Protein AF-A0A9W8YKH7-F1 (afdb_monomer)

Foldseek 3Di:
DDDDDDDDDDDDDDDDPDDDPPDFDVLQKAFPDKDKDWPQAPPPQWDWDADPSRPDIDIDGNRNAADDDPPDDPVRHDIDMDMDTDIGHDPPDDDDDQKDKDKDKAAAAAPDKDKDKDKDDDPVCNVPIDIDIDIDGHDDPRNVMDMDMDMDRDD

Secondary structure (DSSP, 8-state):
---------------PPPP--PPPPGGG-EEEEEEEESTTS-TTSEEEEE-TTSS-EEEEESS-----STT--GGGS----EEEEEEE--TT-------EEEEEEE---TT-EEEEEEEEEETTEEEEEEEEEEEEESSGGGTS-EEEEEEE---

pLDDT: mean 86.53, std 14.33, range [39.72, 98.12]

Sequence (155 aa):
MRFNAALLLPLAATATPLARSTGPDPSQITISQTSFSGNGCPQGTVSTSYSADKTLVTFGFDSF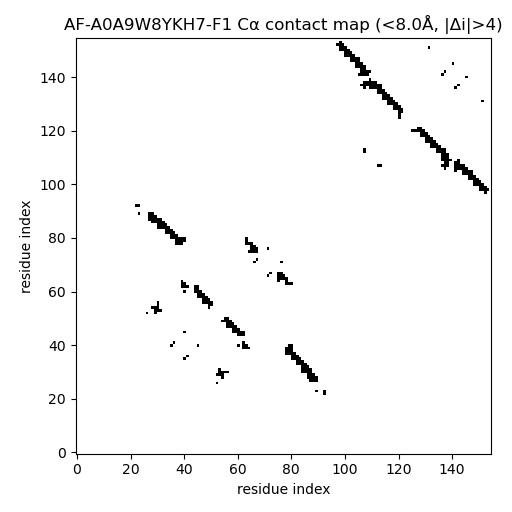QTYIGPGTTVADRSKNCQLHLTLNYPGGFQYSLVDSTYHGYAQMDTGVTGTFYSTYYFSQDAAATTTTKAVLTGGGLWAAGQVYTKQVCDY

Solvent-accessible surface area (backbone atoms only — not comparable to full-atom values): 10142 Å² total; per-residue (Å²): 137,86,86,84,84,82,84,81,78,82,82,81,77,81,80,74,79,75,78,79,76,74,73,78,64,67,91,54,40,28,60,75,47,75,52,70,44,49,83,13,39,47,90,93,31,59,49,80,49,65,46,97,75,25,75,46,76,49,76,47,69,78,52,62,67,65,44,81,61,91,96,55,55,81,74,31,62,57,61,47,64,47,78,46,76,42,71,44,62,69,87,95,67,88,85,75,87,67,71,48,78,44,77,51,74,46,65,30,54,69,86,41,74,51,75,48,77,51,76,48,61,43,93,94,42,61,84,64,58,50,75,49,78,49,79,47,69,24,20,78,75,22,51,82,42,41,77,48,75,47,75,46,66,86,127

Radius of gyration: 25.69 Å; Cα contacts (8 Å, |Δi|>4): 212; chains: 1; bounding box: 39×47×99 Å

InterPro domains:
  IPR025649 Protein of unknown function DUF4360 [PF14273] (28-139)
  IPR025649 Protein of unknown function DUF4360 [PTHR38847] (6-149)

Mean predicted aligned error: 9.4 Å

Structure (mmCIF, N/CA/C/O backbone):
data_AF-A0A9W8YKH7-F1
#
_entry.id   AF-A0A9W8YKH7-F1
#
loop_
_atom_site.group_PDB
_atom_site.id
_atom_site.type_symbol
_atom_site.label_atom_id
_atom_site.label_alt_id
_atom_site.label_comp_id
_atom_site.label_asym_id
_atom_site.label_entity_id
_atom_site.label_seq_id
_atom_site.pdbx_PDB_ins_code
_atom_site.Cartn_x
_atom_site.Cartn_y
_atom_site.Cartn_z
_atom_site.occupancy
_atom_site.B_iso_or_equiv
_atom_site.auth_seq_id
_atom_site.auth_comp_id
_atom_site.auth_asym_id
_atom_site.auth_atom_id
_atom_site.pdbx_PDB_model_num
ATOM 1 N N . MET A 1 1 ? -5.806 33.188 -76.746 1.00 39.72 1 MET A N 1
ATOM 2 C CA . MET A 1 1 ? -4.561 32.913 -75.990 1.00 39.72 1 MET A CA 1
ATOM 3 C C . MET A 1 1 ? -4.787 31.677 -75.131 1.00 39.72 1 MET A C 1
ATOM 5 O O . MET A 1 1 ? -5.895 31.486 -74.654 1.00 39.72 1 MET A O 1
ATOM 9 N N . ARG A 1 2 ? -3.796 30.784 -75.090 1.00 41.72 2 ARG A N 1
ATOM 10 C CA . ARG A 1 2 ? -3.914 29.362 -74.728 1.00 41.72 2 ARG A CA 1
ATOM 11 C C . ARG A 1 2 ? -3.941 29.161 -73.203 1.00 41.72 2 ARG A C 1
ATOM 13 O O . ARG A 1 2 ? -3.093 29.717 -72.516 1.00 41.72 2 ARG A O 1
ATOM 20 N N . PHE A 1 3 ? -4.889 28.367 -72.705 1.00 50.41 3 PHE A N 1
ATOM 21 C CA . PHE A 1 3 ? -4.952 27.899 -71.314 1.00 50.41 3 PHE A CA 1
ATOM 22 C C . PHE A 1 3 ? -3.997 26.708 -71.130 1.00 50.41 3 PHE A C 1
ATOM 24 O O . PHE A 1 3 ? -4.190 25.676 -71.769 1.00 50.41 3 PHE A O 1
ATOM 31 N N . ASN A 1 4 ? -2.990 26.834 -70.261 1.00 44.00 4 ASN A N 1
ATOM 32 C CA . ASN A 1 4 ? -2.141 25.712 -69.850 1.00 44.00 4 ASN A CA 1
ATOM 33 C C . ASN A 1 4 ? -2.692 25.106 -68.552 1.00 44.00 4 ASN A C 1
ATOM 35 O O . ASN A 1 4 ? -2.545 25.691 -67.481 1.00 44.00 4 ASN A O 1
ATOM 39 N N . ALA A 1 5 ? -3.306 23.927 -68.648 1.00 54.84 5 ALA A N 1
ATOM 40 C CA . ALA A 1 5 ? -3.621 23.094 -67.494 1.00 54.84 5 ALA A CA 1
ATOM 41 C C . ALA A 1 5 ? -2.377 22.273 -67.118 1.00 54.84 5 ALA A C 1
ATOM 43 O O . ALA A 1 5 ? -1.958 21.396 -67.873 1.00 54.84 5 ALA A O 1
ATOM 44 N N . ALA A 1 6 ? -1.766 22.573 -65.972 1.00 61.66 6 ALA A N 1
ATOM 45 C CA . ALA A 1 6 ? -0.708 21.750 -65.396 1.00 61.66 6 ALA A CA 1
ATOM 46 C C . ALA A 1 6 ? -1.349 20.617 -64.579 1.00 61.66 6 ALA A C 1
ATOM 48 O O . ALA A 1 6 ? -2.005 20.863 -63.568 1.00 61.66 6 ALA A O 1
ATOM 49 N N . LEU A 1 7 ? -1.184 19.379 -65.044 1.00 58.38 7 LEU A N 1
ATOM 50 C CA . LEU A 1 7 ? -1.645 18.173 -64.361 1.00 58.38 7 LEU A CA 1
ATOM 51 C C . LEU A 1 7 ? -0.615 17.795 -63.279 1.00 58.38 7 LEU A C 1
ATOM 53 O O . LEU A 1 7 ? 0.499 17.386 -63.598 1.00 58.38 7 LEU A O 1
ATOM 57 N N . LEU A 1 8 ? -0.968 17.956 -62.003 1.00 59.22 8 LEU A N 1
ATOM 58 C CA . LEU A 1 8 ? -0.154 17.515 -60.866 1.00 59.22 8 LEU A CA 1
ATOM 59 C C . LEU A 1 8 ? -0.475 16.043 -60.566 1.00 59.22 8 LEU A C 1
ATOM 61 O O . LEU A 1 8 ? -1.597 15.727 -60.172 1.00 59.22 8 LEU A O 1
ATOM 65 N N . LEU A 1 9 ? 0.490 15.138 -60.765 1.00 58.50 9 LEU A N 1
ATOM 66 C CA . LEU A 1 9 ? 0.357 13.736 -60.357 1.00 58.50 9 LEU A CA 1
ATOM 67 C C . LEU A 1 9 ? 0.533 13.601 -58.831 1.0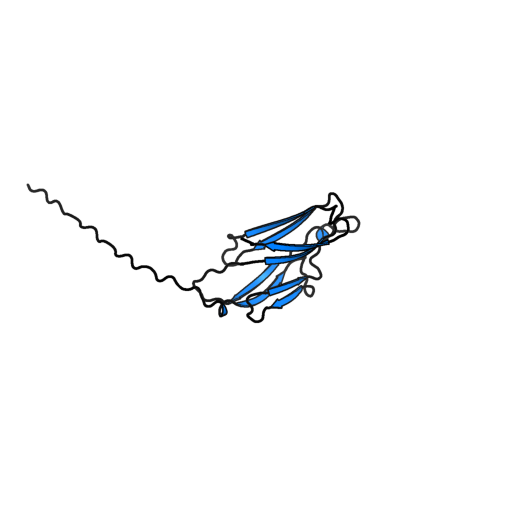0 58.50 9 LEU A C 1
ATOM 69 O O . LEU A 1 9 ? 1.500 14.145 -58.291 1.00 58.50 9 LEU A O 1
ATOM 73 N N . PRO A 1 10 ? -0.327 12.842 -58.129 1.00 57.78 10 PRO A N 1
ATOM 74 C CA . PRO A 1 10 ? -0.125 12.539 -56.719 1.00 57.78 10 PRO A CA 1
ATOM 75 C C . PRO A 1 10 ? 1.027 11.536 -56.562 1.00 57.78 10 PRO A C 1
ATOM 77 O O . PRO A 1 10 ? 0.988 10.436 -57.113 1.00 57.78 10 PRO A O 1
ATOM 80 N N . LEU A 1 11 ? 2.055 11.910 -55.796 1.00 61.84 11 LEU A N 1
ATOM 81 C CA . LEU A 1 11 ? 3.078 10.977 -55.324 1.00 61.84 11 LEU A CA 1
ATOM 82 C C . LEU A 1 11 ? 2.408 9.970 -54.378 1.00 61.84 11 LEU A C 1
ATOM 84 O O . LEU A 1 11 ? 2.016 10.318 -53.264 1.00 61.84 11 LEU A O 1
ATOM 88 N N . ALA A 1 12 ? 2.265 8.722 -54.818 1.00 63.69 12 ALA A N 1
ATOM 89 C CA . ALA A 1 12 ? 1.841 7.632 -53.952 1.00 63.69 12 ALA A CA 1
ATOM 90 C C . ALA A 1 12 ? 2.980 7.306 -52.972 1.00 63.69 12 ALA A C 1
ATOM 92 O O . ALA A 1 12 ? 3.984 6.701 -53.347 1.00 63.69 12 ALA A O 1
ATOM 93 N N . ALA A 1 13 ? 2.840 7.736 -51.718 1.00 64.75 13 ALA A N 1
ATOM 94 C CA . ALA A 1 13 ? 3.751 7.356 -50.648 1.00 64.75 13 ALA A CA 1
ATOM 95 C C . ALA A 1 13 ? 3.549 5.869 -50.316 1.00 64.75 13 ALA A C 1
ATOM 97 O O . ALA A 1 13 ? 2.506 5.470 -49.798 1.00 64.75 13 ALA A O 1
ATOM 98 N N . THR A 1 14 ? 4.543 5.034 -50.611 1.00 59.97 14 THR A N 1
ATOM 99 C CA . THR A 1 14 ? 4.595 3.656 -50.118 1.00 59.97 14 THR A CA 1
ATOM 100 C C . THR A 1 14 ? 4.876 3.696 -48.619 1.00 59.97 14 THR A C 1
ATOM 102 O O . THR A 1 14 ? 6.013 3.930 -48.207 1.00 59.97 14 THR A O 1
ATOM 105 N N . ALA A 1 15 ? 3.846 3.511 -47.794 1.00 61.06 15 ALA A N 1
ATOM 106 C CA . ALA A 1 15 ? 4.021 3.355 -46.356 1.00 61.06 15 ALA A CA 1
ATOM 107 C C . ALA A 1 15 ? 4.774 2.043 -46.091 1.00 61.06 15 ALA A C 1
ATOM 109 O O . ALA A 1 15 ? 4.237 0.955 -46.303 1.00 61.06 15 ALA A O 1
ATOM 110 N N . THR A 1 16 ? 6.031 2.135 -45.660 1.00 66.75 16 THR A N 1
ATOM 111 C CA . THR A 1 16 ? 6.757 0.979 -45.137 1.00 66.75 16 THR A CA 1
ATOM 112 C C . THR A 1 16 ? 6.108 0.571 -43.813 1.00 66.75 16 THR A C 1
ATOM 114 O O . THR A 1 16 ? 5.908 1.425 -42.944 1.00 66.75 16 THR A O 1
ATOM 117 N N . PRO A 1 17 ? 5.733 -0.706 -43.624 1.00 61.75 17 PRO A N 1
ATOM 118 C CA . PRO A 1 17 ? 5.222 -1.147 -42.339 1.00 61.75 17 PRO A CA 1
ATOM 119 C C . PRO A 1 17 ? 6.334 -0.967 -41.303 1.00 61.75 17 PRO A C 1
ATOM 121 O O . PRO A 1 17 ? 7.411 -1.549 -41.433 1.00 61.75 17 PRO A O 1
ATOM 124 N N . LEU A 1 18 ? 6.088 -0.136 -40.285 1.00 62.97 18 LEU A N 1
ATOM 125 C CA . LEU A 1 18 ? 6.946 -0.066 -39.107 1.00 62.97 18 LEU A CA 1
ATOM 126 C C . LEU A 1 18 ? 7.038 -1.478 -38.528 1.00 62.97 18 LEU A C 1
ATOM 128 O O . LEU A 1 18 ? 6.016 -2.068 -38.164 1.00 62.97 18 LEU A O 1
ATOM 132 N N . ALA A 1 19 ? 8.254 -2.025 -38.479 1.00 62.25 19 ALA A N 1
ATOM 133 C CA . ALA A 1 19 ? 8.514 -3.278 -37.794 1.00 62.25 19 ALA A CA 1
ATOM 134 C C . ALA A 1 19 ? 7.953 -3.154 -36.374 1.00 62.25 19 ALA A C 1
ATOM 136 O O . ALA A 1 19 ? 8.282 -2.220 -35.639 1.00 62.25 19 ALA A O 1
ATOM 137 N N . ARG A 1 20 ? 7.044 -4.061 -36.013 1.00 56.12 20 ARG A N 1
ATOM 138 C CA . ARG A 1 20 ? 6.468 -4.091 -34.674 1.00 56.12 20 ARG A CA 1
ATOM 139 C C . ARG A 1 20 ? 7.605 -4.477 -33.739 1.00 56.12 20 ARG A C 1
ATOM 141 O O . ARG A 1 20 ? 8.043 -5.621 -33.768 1.00 56.12 20 ARG A O 1
ATOM 148 N N . SER A 1 21 ? 8.126 -3.498 -33.000 1.00 58.59 21 SER A N 1
ATOM 149 C CA . SER A 1 21 ? 9.108 -3.729 -31.945 1.00 58.59 21 SER A CA 1
ATOM 150 C C . SER A 1 21 ? 8.548 -4.827 -31.045 1.00 58.59 21 SER A C 1
ATOM 152 O O . SER A 1 21 ? 7.502 -4.642 -30.418 1.00 58.59 21 SER A O 1
ATOM 154 N N . THR A 1 22 ? 9.180 -6.001 -31.053 1.00 67.44 22 THR A N 1
ATOM 155 C CA . THR A 1 22 ? 9.015 -6.956 -29.961 1.00 67.44 22 THR A CA 1
ATOM 156 C C . THR A 1 22 ? 9.370 -6.184 -28.701 1.00 67.44 22 THR A C 1
ATOM 158 O O . THR A 1 22 ? 10.401 -5.510 -28.691 1.00 67.44 22 THR A O 1
ATOM 161 N N . GLY A 1 23 ? 8.489 -6.201 -27.698 1.00 69.44 23 GLY A N 1
ATOM 162 C CA . GLY A 1 23 ? 8.712 -5.484 -26.444 1.00 69.44 23 GLY A CA 1
ATOM 163 C C . GLY A 1 23 ? 10.106 -5.754 -25.862 1.00 69.44 23 GLY A C 1
ATOM 164 O O . GLY A 1 23 ? 10.777 -6.705 -26.276 1.00 69.44 23 GLY A O 1
ATOM 165 N N . PRO A 1 24 ? 10.556 -4.919 -24.913 1.00 75.56 24 PRO A N 1
ATOM 166 C CA . PRO A 1 24 ? 11.860 -5.116 -24.305 1.00 75.56 24 PRO A CA 1
ATOM 167 C C . PRO A 1 24 ? 11.900 -6.509 -23.677 1.00 75.56 24 PRO A C 1
ATOM 169 O O . PRO A 1 24 ? 10.866 -7.035 -23.257 1.00 75.56 24 PRO A O 1
ATOM 172 N N . ASP A 1 25 ? 13.088 -7.102 -23.620 1.00 81.56 25 ASP A N 1
ATOM 173 C CA . ASP A 1 25 ? 13.271 -8.365 -22.917 1.00 81.56 25 ASP A CA 1
ATOM 174 C C . ASP A 1 25 ? 12.757 -8.195 -21.471 1.00 81.56 25 ASP A C 1
ATOM 176 O O . ASP A 1 25 ? 13.248 -7.307 -20.765 1.00 81.56 25 ASP A O 1
ATOM 180 N N . PRO A 1 26 ? 11.767 -8.990 -21.014 1.00 77.88 26 PRO A N 1
ATOM 181 C CA . PRO A 1 26 ? 11.207 -8.854 -19.671 1.00 77.88 26 PRO A CA 1
ATOM 182 C C . PRO A 1 26 ? 12.259 -8.945 -18.562 1.00 77.88 26 PRO A C 1
ATOM 184 O O . PRO A 1 26 ? 12.093 -8.321 -17.518 1.00 77.88 26 PRO A O 1
ATOM 187 N N . SER A 1 27 ? 13.375 -9.645 -18.801 1.00 81.75 27 SER A N 1
ATOM 188 C CA . SER A 1 27 ? 14.494 -9.727 -17.853 1.00 81.75 27 SER A CA 1
ATOM 189 C C . SER A 1 27 ? 15.211 -8.389 -17.617 1.00 81.75 27 SER A C 1
ATOM 191 O O . SER A 1 27 ? 15.947 -8.241 -16.641 1.00 81.75 27 SER A O 1
ATOM 193 N N . GLN A 1 28 ? 14.986 -7.395 -18.480 1.00 84.62 28 GLN A N 1
ATOM 194 C CA . GLN A 1 28 ? 15.520 -6.041 -18.341 1.00 84.62 28 GLN A CA 1
ATOM 195 C C . GLN A 1 28 ? 14.621 -5.126 -17.501 1.00 84.62 28 GLN A C 1
ATOM 197 O O . GLN A 1 28 ? 15.040 -4.011 -17.187 1.00 84.62 28 GLN A O 1
ATOM 202 N N . ILE A 1 29 ? 13.411 -5.570 -17.139 1.00 88.50 29 ILE A N 1
ATOM 203 C CA . ILE A 1 29 ? 12.464 -4.812 -16.318 1.00 88.50 29 ILE A CA 1
ATOM 204 C C . ILE A 1 29 ? 12.541 -5.335 -14.887 1.00 88.50 29 ILE A C 1
ATOM 206 O O . ILE A 1 29 ? 12.036 -6.409 -14.577 1.00 88.50 29 ILE A O 1
ATOM 210 N N . THR A 1 30 ? 13.178 -4.574 -14.002 1.00 92.75 30 THR A N 1
ATOM 211 C CA . THR A 1 30 ? 13.380 -4.994 -12.606 1.00 92.75 30 THR A CA 1
ATOM 212 C C . THR A 1 30 ? 13.094 -3.867 -11.630 1.00 92.75 30 THR A C 1
ATOM 214 O O . THR A 1 30 ? 13.320 -2.692 -11.921 1.00 92.75 30 THR A O 1
ATOM 217 N N . ILE A 1 31 ? 12.628 -4.225 -10.437 1.00 94.25 31 ILE A N 1
ATOM 218 C CA . ILE A 1 31 ? 12.488 -3.303 -9.314 1.00 94.25 31 ILE A CA 1
ATOM 219 C C . ILE A 1 31 ? 13.865 -3.167 -8.662 1.00 94.25 31 ILE A C 1
ATOM 221 O O . ILE A 1 31 ? 14.414 -4.129 -8.117 1.00 94.25 31 ILE A O 1
ATOM 225 N N . SER A 1 32 ? 14.456 -1.977 -8.753 1.00 93.62 32 SER A N 1
ATOM 226 C CA . SER A 1 32 ? 15.813 -1.724 -8.268 1.00 93.62 32 SER A CA 1
ATOM 227 C C . SER A 1 32 ? 15.843 -1.216 -6.835 1.00 93.62 32 SER A C 1
ATOM 229 O O . SER A 1 32 ? 16.754 -1.570 -6.085 1.00 93.62 32 SER A O 1
ATOM 231 N N . GLN A 1 33 ? 14.854 -0.413 -6.444 1.00 95.12 33 GLN A N 1
ATOM 232 C CA . GLN A 1 33 ? 14.732 0.132 -5.095 1.00 95.12 33 GLN A CA 1
ATOM 233 C C . GLN A 1 33 ? 13.269 0.297 -4.697 1.00 95.12 33 GLN A C 1
ATOM 235 O O . GLN A 1 33 ? 12.402 0.546 -5.536 1.00 95.12 33 GLN A O 1
ATOM 240 N N . THR A 1 34 ? 13.022 0.227 -3.392 1.00 96.81 34 THR A N 1
ATOM 241 C CA . THR A 1 34 ? 11.726 0.532 -2.791 1.00 96.81 34 THR A CA 1
ATOM 242 C C . THR A 1 34 ? 11.905 1.440 -1.591 1.00 96.81 34 THR A C 1
ATOM 244 O O . THR A 1 34 ? 12.828 1.251 -0.797 1.00 96.81 34 THR A O 1
ATOM 247 N N . SER A 1 35 ? 10.978 2.364 -1.400 1.00 96.62 35 SER A N 1
ATOM 248 C CA . SER A 1 35 ? 10.830 3.101 -0.150 1.00 96.62 35 SER A CA 1
ATOM 249 C C . SER A 1 35 ? 9.352 3.329 0.142 1.00 96.62 35 SER A C 1
ATOM 251 O O . SER A 1 35 ? 8.484 3.013 -0.672 1.00 96.62 35 SER A O 1
ATOM 253 N N . PHE A 1 36 ? 9.040 3.837 1.327 1.00 97.62 36 PHE A N 1
ATOM 254 C CA . PHE A 1 36 ? 7.666 4.080 1.738 1.00 97.62 36 PHE A CA 1
ATOM 255 C C . PHE A 1 36 ? 7.577 5.306 2.639 1.00 97.62 36 PHE A C 1
ATOM 257 O O . PHE A 1 36 ? 8.535 5.679 3.322 1.00 97.62 36 PHE A O 1
ATOM 264 N N . SER A 1 37 ? 6.416 5.949 2.623 1.00 96.69 37 SER A N 1
ATOM 265 C CA . SER A 1 37 ? 6.138 7.139 3.420 1.00 96.69 37 SER A CA 1
ATOM 266 C C . SER A 1 37 ? 4.662 7.230 3.773 1.00 96.69 37 SER A C 1
ATOM 268 O O . SER A 1 37 ? 3.810 6.860 2.973 1.00 96.69 37 SER A O 1
ATOM 270 N N . GLY A 1 38 ? 4.357 7.799 4.933 1.00 96.06 38 GLY A N 1
ATOM 271 C CA . GLY A 1 38 ? 2.986 8.020 5.383 1.00 96.06 38 GLY A CA 1
ATOM 272 C C . GLY A 1 38 ? 2.775 7.538 6.811 1.00 96.06 38 GLY A C 1
ATOM 273 O O . GLY A 1 38 ? 3.599 6.826 7.383 1.00 96.06 38 GLY A O 1
ATOM 274 N N . ASN A 1 39 ? 1.656 7.940 7.407 1.00 95.19 39 ASN A N 1
ATOM 275 C CA . ASN A 1 39 ? 1.323 7.585 8.787 1.00 95.19 39 ASN A CA 1
ATOM 276 C C . ASN A 1 39 ? 0.869 6.121 8.947 1.00 95.19 39 ASN A C 1
ATOM 278 O O . ASN A 1 39 ? 0.784 5.636 10.071 1.00 95.19 39 ASN A O 1
ATOM 282 N N . GLY A 1 40 ? 0.551 5.441 7.844 1.00 96.31 40 GLY A N 1
ATOM 283 C CA . GLY A 1 40 ? 0.173 4.031 7.810 1.00 96.31 40 GLY A CA 1
ATOM 284 C C . GLY A 1 40 ? 1.346 3.064 7.667 1.00 96.31 40 GLY A C 1
ATOM 285 O O . GLY A 1 40 ? 1.167 1.872 7.868 1.00 96.31 40 GLY A O 1
ATOM 286 N N . CYS A 1 41 ? 2.537 3.558 7.337 1.00 97.44 41 CYS A N 1
ATOM 287 C CA . CYS A 1 41 ? 3.754 2.754 7.276 1.00 97.44 41 CYS A CA 1
ATOM 288 C C . CYS A 1 41 ? 4.934 3.468 7.949 1.00 97.44 41 CYS A C 1
ATOM 290 O O . CYS A 1 41 ? 5.873 3.900 7.274 1.00 97.44 41 CYS A O 1
ATOM 292 N N . PRO A 1 42 ? 4.899 3.625 9.286 1.00 96.19 42 PRO A N 1
ATOM 293 C CA . PRO A 1 42 ? 6.043 4.127 10.035 1.00 96.19 42 PRO A CA 1
ATOM 294 C C . PRO A 1 42 ? 7.319 3.316 9.774 1.00 96.19 42 PRO A C 1
ATOM 296 O O . PRO A 1 42 ? 7.280 2.122 9.462 1.00 96.19 42 PRO A O 1
ATOM 299 N N . GLN A 1 43 ? 8.473 3.958 9.946 1.00 94.88 43 GLN A N 1
ATOM 300 C CA . GLN A 1 43 ? 9.765 3.286 9.801 1.00 94.88 43 GLN A CA 1
ATOM 301 C C . GLN A 1 43 ? 9.877 2.091 10.756 1.00 94.88 43 GLN A C 1
ATOM 303 O O . GLN A 1 43 ? 9.496 2.183 11.920 1.00 94.88 43 GLN A O 1
ATOM 308 N N . GLY A 1 44 ? 10.385 0.968 10.242 1.00 95.75 44 GLY A N 1
ATOM 309 C CA . GLY A 1 44 ? 10.510 -0.288 10.991 1.00 95.75 44 GLY A CA 1
ATOM 310 C C . GLY A 1 44 ? 9.235 -1.136 11.083 1.00 95.75 44 GLY A C 1
ATOM 311 O O . GLY A 1 44 ? 9.281 -2.183 11.712 1.00 95.75 44 GLY A O 1
ATOM 312 N N . THR A 1 45 ? 8.126 -0.720 10.459 1.00 97.06 45 THR A N 1
ATOM 313 C CA . THR A 1 45 ? 6.841 -1.464 10.475 1.00 97.06 45 THR A CA 1
ATOM 314 C C . THR A 1 45 ? 6.482 -2.092 9.130 1.00 97.06 45 THR A C 1
ATOM 316 O O . THR A 1 45 ? 5.401 -2.657 8.971 1.00 97.06 45 THR A O 1
ATOM 319 N N . VAL A 1 46 ? 7.362 -1.939 8.139 1.00 98.12 46 VAL A N 1
ATOM 320 C CA . VAL A 1 46 ? 7.182 -2.500 6.803 1.00 98.12 46 VAL A CA 1
ATOM 321 C C . VAL A 1 46 ? 8.330 -3.440 6.498 1.00 98.12 46 VAL A C 1
ATOM 323 O O . VAL A 1 46 ? 9.495 -3.042 6.524 1.00 98.12 46 VAL A O 1
ATOM 326 N N . SER A 1 47 ? 7.986 -4.681 6.175 1.00 97.81 47 SER A N 1
ATOM 327 C CA . SER A 1 47 ? 8.912 -5.647 5.593 1.00 97.81 47 SER A CA 1
ATOM 328 C C . SER A 1 47 ? 8.805 -5.6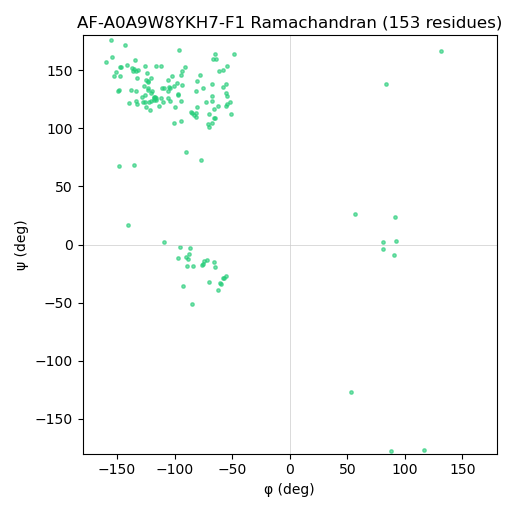13 4.072 1.00 97.81 47 SER A C 1
ATOM 330 O O . SER A 1 47 ? 7.752 -5.311 3.510 1.00 97.81 47 SER A O 1
ATOM 332 N N . THR A 1 48 ? 9.90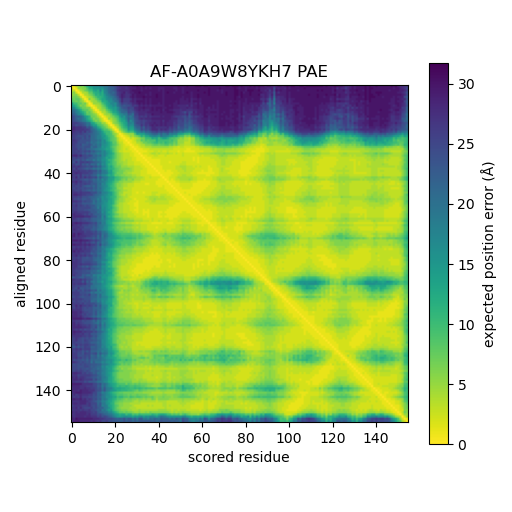5 -5.898 3.380 1.00 97.44 48 THR A N 1
ATOM 333 C CA . THR A 1 48 ? 9.942 -5.925 1.914 1.00 97.44 48 THR A CA 1
ATOM 334 C C . THR A 1 48 ? 10.658 -7.178 1.448 1.00 97.44 48 THR A C 1
ATOM 336 O O . THR A 1 48 ? 11.738 -7.504 1.937 1.00 97.44 48 THR A O 1
ATOM 339 N N . SER A 1 49 ? 10.056 -7.874 0.490 1.00 97.38 49 SER A N 1
ATOM 340 C CA . SER A 1 49 ? 10.636 -9.046 -0.161 1.00 97.38 49 SER A CA 1
ATOM 341 C C . SER A 1 49 ? 10.434 -8.964 -1.668 1.00 97.38 49 SER A C 1
ATOM 343 O O . SER A 1 49 ? 9.481 -8.343 -2.138 1.00 97.38 49 SER A O 1
ATOM 345 N N . TYR A 1 50 ? 11.346 -9.572 -2.418 1.00 96.50 50 TYR A N 1
ATOM 346 C CA . TYR A 1 50 ? 11.356 -9.543 -3.877 1.00 96.50 50 TYR A CA 1
ATOM 347 C C . TYR A 1 50 ? 11.340 -10.964 -4.425 1.00 96.50 50 TYR A C 1
ATOM 349 O O . TYR A 1 50 ? 11.936 -11.866 -3.827 1.00 96.50 50 TYR A O 1
ATOM 357 N N . SER A 1 51 ? 10.710 -11.153 -5.582 1.00 95.50 51 SER A N 1
ATOM 358 C CA . SER A 1 51 ? 10.902 -12.364 -6.379 1.00 95.50 51 SER A CA 1
ATOM 359 C C . SER A 1 51 ? 12.352 -12.480 -6.866 1.00 95.50 51 SER A C 1
ATOM 361 O O . SER A 1 51 ? 13.094 -11.496 -6.915 1.00 95.50 51 SER A O 1
ATOM 363 N N . ALA A 1 52 ? 12.774 -13.691 -7.239 1.00 93.94 52 ALA A N 1
ATOM 364 C CA . ALA A 1 52 ? 14.149 -13.949 -7.678 1.00 93.94 52 ALA A CA 1
ATOM 365 C C . ALA A 1 52 ? 14.552 -13.133 -8.924 1.00 93.94 52 ALA A C 1
ATOM 367 O O . ALA A 1 52 ? 15.699 -12.707 -9.043 1.00 93.94 52 ALA A O 1
ATOM 368 N N . ASP A 1 53 ? 13.600 -12.882 -9.821 1.00 92.62 53 ASP A N 1
ATOM 369 C CA . ASP A 1 53 ? 13.744 -12.062 -11.029 1.00 92.62 53 ASP A CA 1
ATOM 370 C C . ASP A 1 53 ? 13.505 -10.558 -10.782 1.00 92.62 53 ASP A C 1
ATOM 372 O O . ASP A 1 53 ? 13.675 -9.754 -11.694 1.00 92.62 53 ASP A O 1
ATOM 376 N N . LYS A 1 54 ? 13.138 -10.163 -9.552 1.00 92.44 54 LYS A N 1
ATOM 377 C CA . LYS A 1 54 ? 12.834 -8.783 -9.136 1.00 92.44 54 LYS A CA 1
ATOM 378 C C . LYS A 1 54 ? 11.724 -8.101 -9.942 1.00 92.44 54 LYS A C 1
ATOM 380 O O . LYS A 1 54 ? 11.699 -6.873 -10.029 1.00 92.44 54 LYS A O 1
ATOM 385 N N . THR A 1 55 ? 10.805 -8.870 -10.513 1.00 91.62 55 THR A N 1
ATOM 386 C CA . THR A 1 55 ? 9.620 -8.338 -11.205 1.00 91.62 55 THR A CA 1
ATOM 387 C C . THR A 1 55 ? 8.436 -8.145 -10.255 1.00 91.62 55 THR A C 1
ATOM 389 O O . THR A 1 55 ? 7.534 -7.361 -10.544 1.00 91.62 55 THR A O 1
ATOM 392 N N . LEU A 1 56 ? 8.466 -8.802 -9.091 1.00 93.25 56 LEU A N 1
ATOM 393 C CA . LEU A 1 56 ? 7.446 -8.731 -8.053 1.00 93.25 56 LEU A CA 1
ATOM 394 C C . LEU A 1 56 ? 8.059 -8.289 -6.723 1.00 93.25 56 LEU A C 1
ATOM 396 O O . LEU A 1 56 ? 9.142 -8.729 -6.327 1.00 93.25 56 LEU A O 1
ATOM 400 N N . VAL A 1 57 ? 7.325 -7.433 -6.015 1.00 96.06 57 VAL A N 1
ATOM 401 C CA . VAL A 1 57 ? 7.638 -7.002 -4.654 1.00 96.06 57 VAL A CA 1
ATOM 402 C C . VAL A 1 57 ? 6.435 -7.236 -3.750 1.00 96.06 57 VAL A C 1
ATOM 404 O O . VAL A 1 57 ? 5.305 -6.909 -4.108 1.00 96.06 57 VAL A O 1
ATOM 407 N N . THR A 1 58 ? 6.698 -7.762 -2.557 1.00 97.06 58 THR A N 1
ATOM 408 C CA . THR A 1 58 ? 5.698 -7.947 -1.507 1.00 97.06 58 THR A CA 1
ATOM 409 C C . THR A 1 58 ? 6.074 -7.107 -0.297 1.00 97.06 58 THR A C 1
ATOM 411 O O . THR A 1 58 ? 7.187 -7.221 0.226 1.00 97.06 58 THR A O 1
ATOM 414 N N . PHE A 1 59 ? 5.121 -6.296 0.162 1.00 97.75 59 PHE A N 1
ATOM 415 C CA . PHE A 1 59 ? 5.231 -5.500 1.380 1.00 97.75 59 PHE A CA 1
ATOM 416 C C . PHE A 1 59 ? 4.374 -6.117 2.487 1.00 97.75 59 PHE A C 1
ATOM 418 O O . PHE A 1 59 ? 3.178 -6.331 2.293 1.00 97.75 59 PHE A O 1
ATOM 425 N N . GLY A 1 60 ? 4.979 -6.393 3.641 1.00 97.75 60 GLY A N 1
ATOM 426 C CA . GLY A 1 60 ? 4.255 -6.745 4.862 1.00 97.75 60 GLY A CA 1
ATOM 427 C C . GLY A 1 60 ? 4.110 -5.517 5.750 1.00 97.75 60 GLY A C 1
ATOM 428 O O . GLY A 1 60 ? 5.060 -4.748 5.863 1.00 97.75 60 GLY A O 1
ATOM 429 N N . PHE A 1 61 ? 2.944 -5.329 6.367 1.00 97.62 61 PHE A N 1
ATOM 430 C CA . PHE A 1 61 ? 2.645 -4.157 7.188 1.00 97.62 61 PHE A CA 1
ATOM 431 C C . PHE A 1 61 ? 2.258 -4.560 8.607 1.00 97.62 61 PHE A C 1
ATOM 433 O O . PHE A 1 61 ? 1.247 -5.230 8.804 1.00 97.62 61 PHE A O 1
ATOM 440 N N . ASP A 1 62 ? 2.995 -4.048 9.588 1.00 95.94 62 ASP A N 1
ATOM 441 C CA . ASP A 1 62 ? 2.732 -4.288 11.011 1.00 95.94 62 ASP A CA 1
ATOM 442 C C . ASP A 1 62 ? 1.922 -3.149 11.653 1.00 95.94 62 ASP A C 1
ATOM 444 O O . ASP A 1 62 ? 1.481 -3.241 12.796 1.00 95.94 62 ASP A O 1
ATOM 448 N N . SER A 1 63 ? 1.761 -2.019 10.956 1.00 94.75 63 SER A N 1
ATOM 449 C CA . SER A 1 63 ? 1.110 -0.813 11.500 1.00 94.75 63 SER A CA 1
ATOM 450 C C . SER A 1 63 ? 0.197 -0.086 10.508 1.00 94.75 63 SER A C 1
ATOM 452 O O . SER A 1 63 ? -0.204 1.056 10.747 1.00 94.75 63 SER A O 1
ATOM 454 N N . PHE A 1 64 ? -0.192 -0.756 9.420 1.00 96.69 64 PHE A N 1
ATOM 455 C CA . PHE A 1 64 ? -1.186 -0.243 8.479 1.00 96.69 64 PHE A CA 1
ATOM 456 C C . PHE A 1 64 ? -2.594 -0.680 8.900 1.00 96.69 64 PHE A C 1
ATOM 458 O O . PHE A 1 64 ? -3.146 -1.655 8.397 1.00 96.69 64 PHE A O 1
ATOM 465 N N . GLN A 1 65 ? -3.165 0.028 9.873 1.00 95.12 65 GLN A N 1
ATOM 466 C CA . GLN A 1 65 ? -4.435 -0.351 10.491 1.00 95.12 65 GLN A CA 1
ATOM 467 C C . GLN A 1 65 ? -5.245 0.863 10.936 1.00 95.12 65 GLN A C 1
ATOM 469 O O . GLN A 1 65 ? -4.695 1.872 11.386 1.00 95.12 65 GLN A O 1
ATOM 474 N N . THR A 1 66 ? -6.565 0.749 10.818 1.00 96.56 66 THR A N 1
ATOM 475 C CA . THR A 1 66 ? -7.514 1.796 11.196 1.00 96.56 66 THR A CA 1
ATOM 476 C C . THR A 1 66 ? -8.472 1.301 12.265 1.00 96.56 66 THR A C 1
ATOM 478 O O . THR A 1 66 ? -8.943 0.168 12.194 1.00 96.56 66 THR A O 1
ATOM 481 N N . TYR A 1 67 ? -8.825 2.181 13.195 1.00 95.56 67 TYR A N 1
ATOM 482 C CA . TYR A 1 67 ? -9.770 1.911 14.268 1.00 95.56 67 TYR A CA 1
ATOM 483 C C . TYR A 1 67 ? -10.795 3.034 14.382 1.00 95.56 67 TYR A C 1
ATOM 485 O O . TYR A 1 67 ? -10.511 4.205 14.115 1.00 95.56 67 TYR A O 1
ATOM 493 N N . ILE A 1 68 ? -11.993 2.668 14.825 1.00 95.00 68 ILE A N 1
ATOM 494 C CA . ILE A 1 68 ? -13.037 3.603 15.234 1.00 95.00 68 ILE A CA 1
ATOM 495 C C . ILE A 1 68 ? -13.645 3.128 16.556 1.00 95.00 68 ILE A C 1
ATOM 497 O O . ILE A 1 68 ? -13.568 1.949 16.888 1.00 95.00 68 ILE A O 1
ATOM 501 N N . GLY A 1 69 ? -14.280 4.041 17.287 1.00 92.50 69 GLY A N 1
ATOM 502 C CA . GLY A 1 69 ? -14.969 3.738 18.542 1.00 92.50 69 GLY A CA 1
ATOM 503 C C . GLY A 1 69 ? -14.361 4.449 19.754 1.00 92.50 69 GLY A C 1
ATOM 504 O O . GLY A 1 69 ? -13.457 5.281 19.603 1.00 92.50 69 GLY A O 1
ATOM 505 N N . PRO A 1 70 ? -14.881 4.176 20.961 1.00 93.06 70 PRO A N 1
ATOM 506 C CA . PRO A 1 70 ? -14.391 4.781 22.195 1.00 93.06 70 PRO A CA 1
ATOM 507 C C . PRO A 1 70 ? -12.887 4.546 22.389 1.00 93.06 70 PRO A C 1
ATOM 509 O O . PRO A 1 70 ? -12.388 3.456 22.134 1.00 93.06 70 PRO A O 1
ATOM 512 N N . GLY A 1 71 ? -12.158 5.572 22.834 1.00 93.50 71 GLY A N 1
ATOM 513 C CA . GLY A 1 71 ? -10.711 5.482 23.074 1.00 93.50 71 GLY A CA 1
ATOM 514 C C . GLY A 1 71 ? -9.822 5.622 21.831 1.00 93.50 71 GLY A C 1
ATOM 515 O O . GLY A 1 71 ? -8.607 5.682 21.979 1.00 93.50 71 GLY A O 1
ATOM 516 N N . THR A 1 72 ? -10.399 5.732 20.628 1.00 95.31 72 THR A N 1
ATOM 517 C CA . THR A 1 72 ? -9.648 6.018 19.390 1.00 95.31 72 THR A CA 1
ATOM 518 C C . THR A 1 72 ? -9.552 7.517 19.115 1.00 95.31 72 THR A C 1
ATOM 520 O O . THR A 1 72 ? -10.429 8.303 19.491 1.00 95.31 72 THR A O 1
ATOM 523 N N . THR A 1 73 ? -8.495 7.927 18.419 1.00 94.56 73 THR A N 1
ATOM 524 C CA . THR A 1 73 ? -8.304 9.304 17.960 1.00 94.56 73 THR A CA 1
ATOM 525 C C . THR A 1 73 ? -8.780 9.481 16.518 1.00 94.56 73 THR A C 1
ATOM 527 O O . THR A 1 73 ? -9.010 8.522 15.783 1.00 94.56 73 THR A O 1
ATOM 530 N N . VAL A 1 74 ? -8.899 10.731 16.061 1.00 91.75 74 VAL A N 1
ATOM 531 C CA . VAL A 1 74 ? -9.217 11.019 14.650 1.00 91.75 74 VAL A CA 1
ATOM 532 C C . VAL A 1 74 ? -8.159 10.432 13.705 1.00 91.75 74 VAL A C 1
ATOM 534 O O . VAL A 1 74 ? -8.504 9.961 12.623 1.00 91.75 74 VAL A O 1
ATOM 537 N N . ALA A 1 75 ? -6.892 10.393 14.129 1.00 91.69 75 ALA A N 1
ATOM 538 C CA . ALA A 1 75 ? -5.785 9.850 13.344 1.00 91.69 75 ALA A CA 1
ATOM 539 C C . ALA A 1 75 ? -5.811 8.316 13.212 1.00 91.69 75 ALA A C 1
ATOM 541 O O . ALA A 1 75 ? -5.090 7.762 12.379 1.00 91.69 75 ALA A O 1
ATOM 542 N N . ASP A 1 76 ? -6.623 7.620 14.009 1.00 95.31 76 ASP A N 1
ATOM 543 C CA . ASP A 1 76 ? -6.796 6.167 13.907 1.00 95.31 76 ASP A CA 1
ATOM 544 C C . ASP A 1 76 ? -7.832 5.788 12.852 1.00 95.31 76 ASP A C 1
ATOM 546 O O . ASP A 1 76 ? -7.815 4.673 12.346 1.00 95.31 76 ASP A O 1
ATOM 550 N N . ARG A 1 77 ? -8.687 6.730 12.445 1.00 95.56 77 ARG A N 1
ATOM 551 C CA . ARG A 1 77 ? -9.777 6.475 11.492 1.00 95.56 77 ARG A CA 1
ATOM 552 C C . ARG A 1 77 ? -9.306 6.365 10.045 1.00 95.56 77 ARG A C 1
ATOM 554 O O . ARG A 1 77 ? -10.053 5.894 9.196 1.00 95.56 77 ARG A O 1
ATOM 561 N N . SER A 1 78 ? -8.098 6.844 9.753 1.00 96.31 78 SER A N 1
ATOM 562 C CA . SER A 1 78 ? -7.522 6.832 8.413 1.00 96.31 78 SER A CA 1
ATOM 563 C C . SER A 1 78 ? -6.007 6.708 8.479 1.00 96.31 78 SER A C 1
ATOM 565 O O . SER A 1 78 ? -5.336 7.446 9.205 1.00 96.31 78 SER A O 1
ATOM 567 N N . LYS A 1 79 ? -5.471 5.790 7.679 1.00 97.12 79 LYS A N 1
ATOM 568 C CA . LYS A 1 79 ? -4.042 5.622 7.448 1.00 97.12 79 LYS A CA 1
ATOM 569 C C . LYS A 1 79 ? -3.769 5.728 5.959 1.00 97.12 79 LYS A C 1
ATOM 571 O O . LYS A 1 79 ? -4.521 5.212 5.137 1.00 97.12 79 LYS A O 1
ATOM 576 N N . ASN A 1 80 ? -2.665 6.375 5.626 1.00 97.19 80 ASN A N 1
ATOM 577 C CA . ASN A 1 80 ? -2.141 6.426 4.278 1.00 97.19 80 ASN A CA 1
ATOM 578 C C . ASN A 1 80 ? -0.713 5.882 4.285 1.00 97.19 80 ASN A C 1
ATOM 580 O O . ASN A 1 80 ? 0.102 6.250 5.135 1.00 97.19 80 ASN A O 1
ATOM 584 N N . CYS A 1 81 ? -0.432 5.002 3.334 1.00 97.69 81 CYS A N 1
ATOM 585 C CA . CYS A 1 81 ? 0.917 4.589 3.019 1.00 97.69 81 CYS A CA 1
ATOM 586 C C . CYS A 1 81 ? 1.132 4.751 1.520 1.00 97.69 81 CYS A C 1
ATOM 588 O O . CYS A 1 81 ? 0.356 4.234 0.716 1.00 97.69 81 CYS A O 1
ATOM 590 N N . GLN A 1 82 ? 2.192 5.460 1.164 1.00 96.62 82 GLN A N 1
ATOM 591 C CA . GLN A 1 82 ? 2.667 5.586 -0.196 1.00 96.62 82 GLN A CA 1
ATOM 592 C C . GLN A 1 82 ? 3.903 4.714 -0.365 1.00 96.62 82 GLN A C 1
ATOM 594 O O . GLN A 1 82 ? 4.884 4.871 0.362 1.00 96.62 82 GLN A O 1
ATOM 599 N N . LEU A 1 83 ? 3.832 3.808 -1.334 1.00 95.88 83 LEU A N 1
ATOM 600 C CA . LEU A 1 83 ? 4.932 2.946 -1.738 1.00 95.88 83 LEU A CA 1
ATOM 601 C C . LEU A 1 83 ? 5.608 3.569 -2.956 1.00 95.88 83 LEU A C 1
ATOM 603 O O . LEU A 1 83 ? 4.944 3.915 -3.931 1.00 95.88 83 LEU A O 1
ATOM 607 N N . HIS A 1 84 ? 6.926 3.709 -2.896 1.00 95.38 84 HIS A N 1
ATOM 608 C CA . HIS A 1 84 ? 7.744 4.246 -3.976 1.00 95.38 84 HIS A CA 1
ATOM 609 C C . HIS A 1 84 ? 8.575 3.111 -4.554 1.00 95.38 84 HIS A C 1
ATOM 611 O O . HIS A 1 84 ? 9.316 2.455 -3.822 1.00 95.38 84 HIS A O 1
ATOM 617 N N . LEU A 1 85 ? 8.437 2.868 -5.854 1.00 93.75 85 LEU A N 1
ATOM 618 C CA . LEU A 1 85 ? 9.167 1.827 -6.568 1.00 93.75 85 LEU A CA 1
ATOM 619 C C . LEU A 1 85 ? 10.029 2.487 -7.643 1.00 93.75 85 LEU A C 1
ATOM 621 O O . LEU A 1 85 ? 9.515 3.196 -8.509 1.00 93.75 85 LEU A O 1
ATOM 625 N N . THR A 1 86 ? 11.330 2.221 -7.606 1.00 93.12 86 THR A N 1
ATOM 626 C CA . THR A 1 86 ? 12.253 2.579 -8.684 1.00 93.12 86 THR A CA 1
ATOM 627 C C . THR A 1 86 ? 12.401 1.375 -9.598 1.00 93.12 86 THR A C 1
ATOM 629 O O . THR A 1 86 ? 12.772 0.291 -9.143 1.00 93.12 86 THR A O 1
ATOM 632 N N . LEU A 1 87 ? 12.108 1.561 -10.884 1.00 90.62 87 LEU A N 1
ATOM 633 C CA . LEU A 1 87 ? 12.239 0.516 -11.893 1.00 90.62 87 LEU A CA 1
ATOM 634 C C . LEU A 1 87 ? 13.454 0.776 -12.781 1.00 90.62 87 LEU A C 1
ATOM 636 O O . LEU A 1 87 ? 13.706 1.910 -13.185 1.00 90.62 87 LEU A O 1
ATOM 640 N N . ASN A 1 88 ? 14.154 -0.293 -13.137 1.00 90.19 88 ASN A N 1
ATOM 641 C CA . ASN A 1 88 ? 15.105 -0.315 -14.238 1.00 90.19 88 ASN A CA 1
ATOM 642 C C . ASN A 1 88 ? 14.390 -0.888 -15.460 1.00 90.19 88 ASN A C 1
ATOM 644 O O . ASN A 1 88 ? 13.779 -1.948 -15.350 1.00 90.19 88 ASN A O 1
ATOM 648 N N . TYR A 1 89 ? 14.461 -0.199 -16.597 1.00 87.25 89 TYR A N 1
ATOM 649 C CA . TYR A 1 89 ? 13.894 -0.659 -17.863 1.00 87.25 89 TYR A CA 1
ATOM 650 C C . TYR A 1 89 ? 14.560 0.066 -19.048 1.00 87.25 89 TYR A C 1
ATOM 652 O O . TYR A 1 89 ? 15.105 1.161 -18.870 1.00 87.25 89 TYR A O 1
ATOM 660 N N . PRO A 1 90 ? 14.536 -0.509 -20.265 1.00 85.50 90 PRO A N 1
ATOM 661 C CA . PRO A 1 90 ? 15.080 0.150 -21.448 1.00 85.50 90 PRO A CA 1
ATOM 662 C C . PRO A 1 90 ? 14.263 1.386 -21.838 1.00 85.50 90 PRO A C 1
ATOM 664 O O . PRO A 1 90 ? 13.032 1.358 -21.850 1.00 85.50 90 PRO A O 1
ATOM 667 N N . GLY A 1 91 ? 14.947 2.470 -22.209 1.00 83.06 91 GLY A N 1
ATOM 668 C CA . GLY A 1 91 ? 14.290 3.678 -22.707 1.00 83.06 91 GLY A CA 1
ATOM 669 C C . GLY A 1 91 ? 13.491 3.424 -23.992 1.00 83.06 91 GLY A C 1
ATOM 670 O O . GLY A 1 91 ? 13.853 2.575 -24.803 1.00 83.06 91 GLY A O 1
ATOM 671 N N . GLY A 1 92 ? 12.411 4.185 -24.187 1.00 81.25 92 GLY A N 1
ATOM 672 C CA . GLY A 1 92 ? 11.544 4.078 -25.370 1.00 81.25 92 GLY A CA 1
ATOM 673 C C . GLY A 1 92 ? 10.355 3.124 -25.219 1.00 81.25 92 GLY A C 1
ATOM 674 O O . GLY A 1 92 ? 9.588 2.968 -26.167 1.00 81.25 92 GLY A O 1
ATOM 675 N N . PHE A 1 93 ? 10.165 2.533 -24.037 1.00 79.50 93 PHE A N 1
ATOM 676 C CA . PHE A 1 93 ? 9.010 1.695 -23.716 1.00 79.50 93 PHE A CA 1
ATOM 677 C C . PHE A 1 93 ? 8.148 2.303 -22.611 1.00 79.50 93 PHE A C 1
ATOM 679 O O . PHE A 1 93 ? 8.625 3.055 -21.762 1.00 79.50 93 PHE A O 1
ATOM 686 N N . GLN A 1 94 ? 6.864 1.949 -22.633 1.00 78.06 94 GLN A N 1
ATOM 687 C CA . GLN A 1 94 ? 5.925 2.218 -21.550 1.00 78.06 94 GLN A CA 1
ATOM 688 C C . GLN A 1 94 ? 5.714 0.935 -20.753 1.00 78.06 94 GLN A C 1
ATOM 690 O O . GLN A 1 94 ? 5.702 -0.157 -21.321 1.00 78.06 94 GLN A O 1
ATOM 695 N N . TYR A 1 95 ? 5.530 1.077 -19.449 1.00 79.12 95 TYR A N 1
ATOM 696 C CA . TYR A 1 95 ? 5.253 -0.022 -18.537 1.00 79.12 95 TYR A CA 1
ATOM 697 C C . TYR A 1 95 ? 3.981 0.290 -17.756 1.00 79.12 95 TYR A C 1
ATOM 699 O O . TYR A 1 95 ? 3.611 1.448 -17.569 1.00 79.12 95 TYR A O 1
ATOM 707 N N . SER A 1 96 ? 3.304 -0.761 -17.317 1.00 80.88 96 SER A N 1
ATOM 708 C CA . SER A 1 96 ? 2.080 -0.666 -16.535 1.00 80.88 96 SER A CA 1
ATOM 709 C C . SER A 1 96 ? 2.157 -1.612 -15.351 1.00 80.88 96 SER A C 1
ATOM 711 O O . SER A 1 96 ? 2.766 -2.679 -15.436 1.00 80.88 96 SER A O 1
ATOM 713 N N . LEU A 1 97 ? 1.499 -1.242 -14.257 1.00 83.56 97 LEU A N 1
ATOM 714 C CA . LEU A 1 97 ? 1.204 -2.195 -13.199 1.00 83.56 97 LEU A CA 1
ATOM 715 C C . LEU A 1 97 ? 0.192 -3.213 -13.737 1.00 83.56 97 LEU A C 1
ATOM 717 O O . LEU A 1 97 ? -0.864 -2.814 -14.224 1.00 83.56 97 LEU A O 1
ATOM 721 N N . VAL A 1 98 ? 0.540 -4.498 -13.686 1.00 85.12 98 VAL A N 1
ATOM 722 C CA . VAL A 1 98 ? -0.305 -5.576 -14.226 1.00 85.12 98 VAL A CA 1
ATOM 723 C C . VAL A 1 98 ? -1.342 -6.021 -13.203 1.00 85.12 98 VAL A C 1
ATOM 725 O O . VAL A 1 98 ? -2.523 -6.046 -13.517 1.00 85.12 98 VAL A O 1
ATOM 728 N N . ASP A 1 99 ? -0.904 -6.328 -11.983 1.00 88.50 99 ASP A N 1
ATOM 729 C CA . ASP A 1 99 ? -1.772 -6.759 -10.890 1.00 88.50 99 ASP A CA 1
ATOM 730 C C . ASP A 1 99 ? -1.301 -6.162 -9.563 1.00 88.50 99 ASP A C 1
ATOM 732 O O . ASP A 1 99 ? -0.119 -5.850 -9.371 1.00 88.50 99 ASP A O 1
ATOM 736 N N . SER A 1 100 ? -2.243 -6.019 -8.636 1.00 91.50 100 SER A N 1
ATOM 737 C CA . SER A 1 100 ? -1.951 -5.751 -7.239 1.00 91.50 100 SER A CA 1
ATOM 738 C C . SER A 1 100 ? -2.886 -6.551 -6.343 1.00 91.50 100 SER A C 1
ATOM 740 O O . SER A 1 100 ? -4.109 -6.400 -6.387 1.00 91.50 100 SER A O 1
ATOM 742 N N . THR A 1 101 ? -2.291 -7.379 -5.489 1.00 93.94 101 THR A N 1
ATOM 743 C CA . THR A 1 101 ? -3.013 -8.196 -4.516 1.00 93.94 101 THR A CA 1
ATOM 744 C C . THR A 1 101 ? -2.855 -7.637 -3.112 1.00 93.94 101 THR A C 1
ATOM 746 O O . THR A 1 101 ? -1.747 -7.366 -2.651 1.00 93.94 101 THR A O 1
ATOM 749 N N . TYR A 1 102 ? -3.974 -7.522 -2.407 1.00 94.25 102 TYR A N 1
ATOM 750 C CA . TYR A 1 102 ? -4.050 -7.085 -1.022 1.00 94.25 102 TYR A CA 1
ATOM 751 C C . TYR A 1 102 ? -4.575 -8.214 -0.158 1.00 94.25 102 TYR A C 1
ATOM 753 O O . TYR A 1 102 ? -5.667 -8.724 -0.403 1.00 94.25 102 TYR A O 1
ATOM 761 N N . HIS A 1 103 ? -3.832 -8.552 0.888 1.00 95.62 103 HIS A N 1
ATOM 762 C CA . HIS A 1 103 ? -4.297 -9.434 1.948 1.00 95.62 103 HIS A CA 1
ATOM 763 C C . HIS A 1 103 ? -4.520 -8.607 3.207 1.00 95.62 103 HIS A C 1
ATOM 765 O O . HIS A 1 103 ? -3.686 -7.775 3.562 1.00 95.62 103 HIS A O 1
ATOM 771 N N . GLY A 1 104 ? -5.643 -8.825 3.881 1.00 95.12 104 GLY A N 1
ATOM 772 C CA . GLY A 1 104 ? -5.977 -8.067 5.075 1.00 95.12 104 GLY A CA 1
ATOM 773 C C . GLY A 1 104 ? -6.914 -8.809 6.008 1.00 95.12 104 GLY A C 1
ATOM 774 O O . GLY A 1 104 ? -7.398 -9.901 5.715 1.00 95.12 104 GLY A O 1
ATOM 775 N N . TYR A 1 105 ? -7.175 -8.175 7.142 1.00 96.38 105 TYR A N 1
ATOM 776 C CA . TYR A 1 105 ? -8.172 -8.582 8.119 1.00 96.38 105 TYR A CA 1
ATOM 777 C C . TYR A 1 105 ? -9.121 -7.414 8.357 1.00 96.38 105 TYR A C 1
ATOM 779 O O . TYR A 1 105 ? -8.692 -6.258 8.389 1.00 96.38 105 TYR A O 1
ATOM 787 N N . ALA A 1 106 ? -10.406 -7.703 8.523 1.00 96.44 106 ALA A N 1
ATOM 788 C CA . ALA A 1 106 ? -11.379 -6.703 8.922 1.00 96.44 106 ALA A CA 1
ATOM 789 C C . ALA A 1 106 ? -12.335 -7.280 9.960 1.00 96.44 106 ALA A C 1
ATOM 791 O O . ALA A 1 106 ? -12.888 -8.360 9.772 1.00 96.44 106 ALA A O 1
ATOM 792 N N . GLN A 1 107 ? -12.558 -6.516 11.025 1.00 96.69 107 GLN A N 1
ATOM 793 C CA . GLN A 1 107 ? -13.604 -6.750 12.010 1.00 96.69 107 GLN A CA 1
ATOM 794 C C . GLN A 1 107 ? -14.318 -5.428 12.260 1.00 96.69 107 GLN A C 1
ATOM 796 O O . GLN A 1 107 ? -13.683 -4.442 12.629 1.00 96.69 107 GLN A O 1
ATOM 801 N N . MET A 1 108 ? -15.621 -5.391 12.005 1.00 95.94 108 MET A N 1
ATOM 802 C CA . MET A 1 108 ? -16.407 -4.162 12.038 1.00 95.94 108 MET A CA 1
ATOM 803 C C . MET A 1 108 ? -17.839 -4.461 12.472 1.00 95.94 108 MET A C 1
ATOM 805 O O . MET A 1 108 ? -18.486 -5.357 11.922 1.00 95.94 108 MET A O 1
ATOM 809 N N . ASP A 1 109 ? -18.340 -3.662 13.411 1.00 95.62 109 ASP A N 1
ATOM 810 C CA . ASP A 1 109 ? -19.720 -3.736 13.887 1.00 95.62 109 ASP A CA 1
ATOM 811 C C . ASP A 1 109 ? -20.726 -3.345 12.796 1.00 95.62 109 ASP A C 1
ATOM 813 O O . ASP A 1 109 ? -20.409 -2.650 11.825 1.00 95.62 109 ASP A O 1
ATOM 817 N N . THR A 1 110 ? -21.978 -3.768 12.963 1.00 95.75 110 THR A N 1
ATOM 818 C CA . THR A 1 110 ? -23.072 -3.389 12.060 1.00 95.75 110 THR A CA 1
ATOM 819 C C . THR A 1 110 ? -23.195 -1.867 11.955 1.00 95.75 110 THR A C 1
ATOM 821 O O . THR A 1 110 ? -23.265 -1.165 12.961 1.00 95.75 110 THR A O 1
ATOM 824 N N . GLY A 1 111 ? -23.257 -1.356 10.722 1.00 93.81 111 GLY A N 1
ATOM 825 C CA . GLY A 1 111 ? -23.354 0.081 10.434 1.00 93.81 111 GLY A CA 1
ATOM 826 C C . GLY A 1 111 ? -22.005 0.790 10.270 1.00 93.81 111 GLY A C 1
ATOM 827 O O . GLY A 1 111 ? -21.970 1.931 9.813 1.00 93.81 111 GLY A O 1
ATOM 828 N N . VAL A 1 112 ? -20.888 0.121 10.568 1.00 95.56 112 VAL A N 1
ATOM 829 C CA . VAL A 1 112 ? -19.539 0.622 10.279 1.00 95.56 112 VAL A CA 1
ATOM 830 C C . VAL A 1 112 ? -19.190 0.358 8.818 1.00 95.56 112 VAL A C 1
ATOM 832 O O . VAL A 1 112 ? -19.518 -0.691 8.277 1.00 95.56 112 VAL A O 1
ATOM 835 N N . THR A 1 113 ? -18.511 1.295 8.158 1.00 95.50 113 THR A N 1
ATOM 836 C CA . THR A 1 113 ? -18.006 1.096 6.792 1.00 95.50 113 THR A CA 1
ATOM 837 C C . THR A 1 113 ? -16.511 1.371 6.739 1.00 95.50 113 THR A C 1
ATOM 839 O O . THR A 1 113 ? -16.066 2.472 7.059 1.00 95.50 113 THR A O 1
ATOM 842 N N . GLY A 1 114 ? -15.747 0.377 6.298 1.00 95.12 114 GLY A N 1
ATOM 843 C CA . GLY A 1 114 ? -14.343 0.517 5.937 1.00 95.12 114 GLY A CA 1
ATOM 844 C C . GLY A 1 114 ? -14.212 0.777 4.441 1.00 95.12 114 GLY A C 1
ATOM 845 O O . GLY A 1 114 ? -14.887 0.143 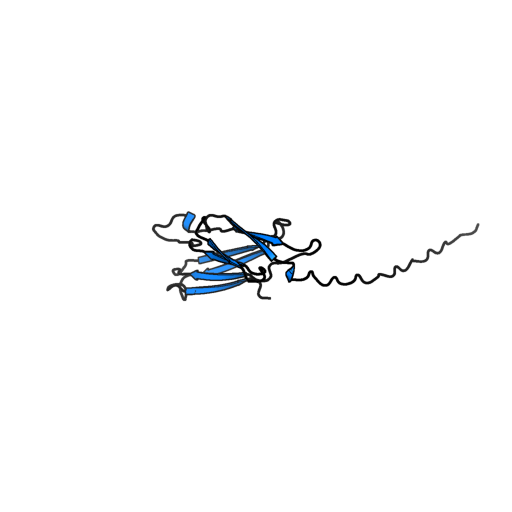3.630 1.00 95.12 114 GLY A O 1
ATOM 846 N N . THR A 1 115 ? -13.343 1.709 4.059 1.00 95.62 115 THR A N 1
ATOM 847 C CA . THR A 1 115 ? -13.009 1.939 2.649 1.00 95.62 115 THR A CA 1
ATOM 848 C C . THR A 1 115 ? -11.506 1.850 2.463 1.00 95.62 115 THR A C 1
ATOM 850 O O . THR A 1 115 ? -10.756 2.517 3.172 1.00 95.62 115 THR A O 1
ATOM 853 N N . PHE A 1 116 ? -11.082 1.046 1.496 1.00 94.75 116 PHE A N 1
ATOM 854 C CA . PHE A 1 116 ? -9.686 0.877 1.129 1.00 94.75 116 PHE A CA 1
ATOM 855 C C . PHE A 1 116 ? -9.474 1.379 -0.298 1.00 94.75 116 PHE A C 1
ATOM 857 O O . PHE A 1 116 ? -10.179 0.962 -1.221 1.00 94.75 116 PHE A O 1
ATOM 864 N N . TYR A 1 117 ? -8.535 2.308 -0.455 1.00 94.50 117 TYR A N 1
ATOM 865 C CA . TYR A 1 117 ? -8.195 2.920 -1.732 1.00 94.50 117 TYR A CA 1
ATOM 866 C C . TYR A 1 117 ? -6.810 2.464 -2.166 1.00 94.50 117 TYR A C 1
ATOM 868 O O . TYR A 1 117 ? -5.869 2.528 -1.375 1.00 94.50 117 TYR A O 1
ATOM 876 N N . SER A 1 118 ? -6.689 2.102 -3.438 1.00 94.06 118 SER A N 1
ATOM 877 C CA . SER A 1 118 ? -5.402 1.839 -4.072 1.00 94.06 118 SER A CA 1
ATOM 878 C C . SER A 1 118 ? -5.238 2.765 -5.257 1.00 94.06 118 SER A C 1
ATOM 880 O O . SER A 1 118 ? -6.010 2.691 -6.213 1.00 94.06 118 SER A O 1
ATOM 882 N N . THR A 1 119 ? -4.246 3.642 -5.180 1.00 93.06 119 THR A N 1
ATOM 883 C CA . THR A 1 119 ? -3.975 4.669 -6.183 1.00 93.06 119 THR A CA 1
ATOM 884 C C . THR A 1 119 ? -2.603 4.429 -6.791 1.00 93.06 119 THR A C 1
ATOM 886 O O . THR A 1 119 ? -1.612 4.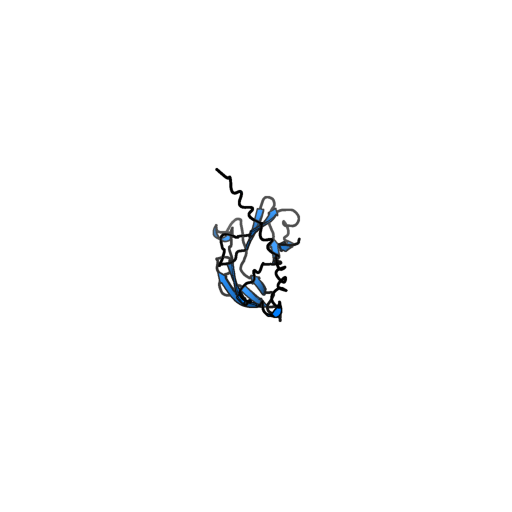336 -6.069 1.00 93.06 119 THR A O 1
ATOM 889 N N . TYR A 1 120 ? -2.550 4.359 -8.117 1.00 92.00 120 TYR A N 1
ATOM 890 C CA . TYR A 1 120 ? -1.344 4.085 -8.888 1.00 92.00 120 TYR A CA 1
ATOM 891 C C . TYR A 1 120 ? -1.103 5.208 -9.882 1.00 92.00 120 TYR A C 1
ATOM 893 O O . TYR A 1 120 ? -2.023 5.641 -10.580 1.00 92.00 120 TYR A O 1
ATOM 901 N N . TYR A 1 121 ? 0.141 5.656 -9.944 1.00 91.44 121 TYR A N 1
ATOM 902 C CA . TYR A 1 121 ? 0.604 6.667 -10.878 1.00 91.44 121 TYR A CA 1
ATOM 903 C C . TYR A 1 121 ? 2.103 6.486 -11.105 1.00 91.44 121 TYR A C 1
ATOM 905 O O . TYR A 1 121 ? 2.800 5.865 -10.297 1.00 91.44 121 TYR A O 1
ATOM 913 N N . PHE A 1 122 ? 2.603 7.053 -12.196 1.00 88.75 122 PHE A N 1
ATOM 914 C CA . PHE A 1 122 ? 4.031 7.098 -12.481 1.00 88.75 122 PHE A CA 1
ATOM 915 C C . PHE A 1 122 ? 4.535 8.510 -12.215 1.00 88.75 122 PHE A C 1
ATOM 917 O O . PHE A 1 122 ? 3.902 9.473 -12.630 1.00 88.75 122 PHE A O 1
ATOM 924 N N . SER A 1 123 ? 5.681 8.665 -11.549 1.00 86.12 123 SER A N 1
ATOM 925 C CA . SER A 1 123 ? 6.198 9.995 -11.175 1.00 86.12 123 SER A CA 1
ATOM 926 C C . SER A 1 123 ? 6.395 10.936 -12.371 1.00 86.12 123 SER A C 1
ATOM 928 O O . SER A 1 123 ? 6.288 12.148 -12.228 1.00 86.12 123 SER A O 1
ATOM 930 N N . GLN A 1 124 ? 6.661 10.372 -13.551 1.00 84.94 124 GLN A N 1
ATOM 931 C CA . GLN A 1 124 ? 6.798 11.090 -14.822 1.00 84.94 124 GLN A CA 1
ATOM 932 C C . GLN A 1 124 ? 5.465 11.555 -15.438 1.00 84.94 124 GLN A C 1
ATOM 934 O O . GLN A 1 124 ? 5.477 12.435 -16.293 1.00 84.94 124 GLN A O 1
ATOM 939 N N . ASP A 1 125 ? 4.335 10.998 -14.998 1.00 85.69 125 ASP A N 1
ATOM 940 C CA . ASP A 1 125 ? 2.984 11.386 -15.411 1.00 85.69 125 ASP A CA 1
ATOM 941 C C . ASP A 1 125 ? 1.993 11.178 -14.253 1.00 85.69 125 ASP A C 1
ATOM 943 O O . ASP A 1 125 ? 1.134 10.297 -14.261 1.00 85.69 125 ASP A O 1
ATOM 947 N N . ALA A 1 126 ? 2.144 11.985 -13.201 1.00 83.88 126 ALA A N 1
ATOM 948 C CA . ALA A 1 126 ? 1.289 11.881 -12.020 1.00 83.88 126 ALA A CA 1
ATOM 949 C C . ALA A 1 126 ? -0.185 12.227 -12.317 1.00 83.88 126 ALA A C 1
ATOM 951 O O . ALA A 1 126 ? -1.077 11.846 -11.559 1.00 83.88 126 ALA A O 1
ATOM 952 N N . ALA A 1 127 ? -0.461 12.934 -13.419 1.00 86.25 127 ALA A N 1
ATOM 953 C CA . ALA A 1 127 ? -1.824 13.236 -13.844 1.00 86.25 127 ALA A CA 1
ATOM 954 C C . ALA A 1 127 ? -2.553 11.978 -14.353 1.00 86.25 127 ALA A C 1
ATOM 956 O O . ALA A 1 127 ? -3.757 11.838 -14.127 1.00 86.25 127 ALA A O 1
ATOM 957 N N . ALA A 1 128 ? -1.829 11.036 -14.967 1.00 86.06 128 ALA A N 1
ATOM 958 C CA . ALA A 1 128 ? -2.338 9.721 -15.347 1.00 86.06 128 ALA A CA 1
ATOM 959 C C . ALA A 1 128 ? -2.425 8.777 -14.132 1.00 86.06 128 ALA A C 1
ATOM 961 O O . ALA A 1 128 ? -1.646 7.839 -13.963 1.00 86.06 128 ALA A O 1
ATOM 962 N N . THR A 1 129 ? -3.405 9.038 -13.268 1.00 89.25 129 THR A N 1
ATOM 963 C CA . THR A 1 129 ? -3.661 8.256 -12.054 1.00 89.25 129 THR A CA 1
ATOM 964 C C . THR A 1 129 ? -4.815 7.272 -12.247 1.00 89.25 129 THR A C 1
ATOM 966 O O . THR A 1 129 ? -5.885 7.637 -12.732 1.00 89.25 129 THR A O 1
ATOM 969 N N . THR A 1 130 ? -4.645 6.038 -11.767 1.00 89.69 130 THR A N 1
ATOM 970 C CA . THR A 1 130 ? -5.733 5.059 -11.616 1.00 89.69 130 THR A CA 1
ATOM 971 C C . THR A 1 130 ? -5.991 4.803 -10.138 1.00 89.69 130 THR A C 1
ATOM 973 O O . THR A 1 130 ? -5.071 4.449 -9.406 1.00 89.69 130 THR A O 1
ATOM 976 N N . THR A 1 131 ? -7.240 4.956 -9.690 1.00 91.50 131 THR A N 1
ATOM 977 C CA . THR A 1 131 ? -7.644 4.642 -8.311 1.00 91.50 131 THR A CA 1
ATOM 978 C C . THR A 1 131 ? -8.713 3.564 -8.300 1.00 91.50 131 THR A C 1
ATOM 980 O O . THR A 1 131 ? -9.728 3.677 -8.985 1.00 91.50 131 THR A O 1
ATOM 983 N N . THR A 1 132 ? -8.521 2.553 -7.462 1.00 90.94 132 THR A N 1
ATOM 984 C CA . THR A 1 132 ? -9.531 1.541 -7.157 1.00 90.94 132 THR A CA 1
ATOM 985 C C . THR A 1 132 ? -10.000 1.674 -5.715 1.00 90.94 132 THR A C 1
ATOM 987 O O . THR A 1 132 ? -9.303 2.222 -4.859 1.00 90.94 132 THR A O 1
ATOM 990 N N . LYS A 1 133 ? -11.231 1.228 -5.461 1.00 92.38 133 LYS A N 1
ATOM 991 C CA 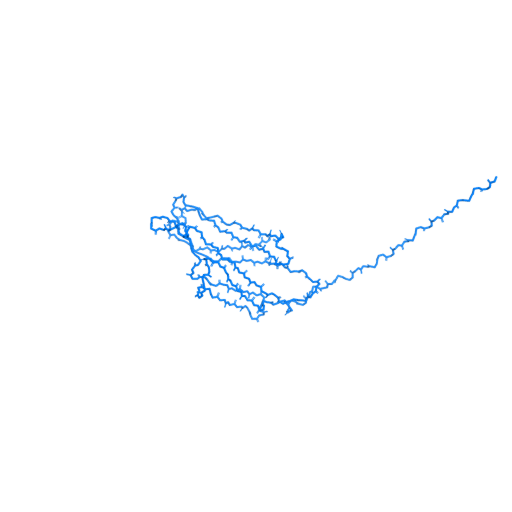. LYS A 1 133 ? -11.896 1.355 -4.165 1.00 92.38 133 LYS A CA 1
ATOM 992 C C . LYS A 1 133 ? -12.540 0.029 -3.786 1.00 92.38 133 LYS A C 1
ATOM 994 O O . LYS A 1 133 ? -13.400 -0.466 -4.513 1.00 92.38 133 LYS A O 1
ATOM 999 N N . ALA A 1 134 ? -12.176 -0.497 -2.626 1.00 91.56 134 ALA A N 1
ATOM 1000 C CA . ALA A 1 134 ? -12.892 -1.575 -1.963 1.00 91.56 134 ALA A CA 1
ATOM 1001 C C . ALA A 1 134 ? -13.694 -1.004 -0.788 1.00 91.56 134 ALA A C 1
ATOM 1003 O O . ALA A 1 134 ? -13.189 -0.188 -0.017 1.00 91.56 134 ALA A O 1
ATOM 1004 N N . VAL A 1 135 ? -14.952 -1.426 -0.660 1.00 93.62 135 VAL A N 1
ATOM 1005 C CA . VAL A 1 135 ? -15.837 -1.036 0.443 1.00 93.62 135 VAL A CA 1
ATOM 1006 C C . VAL A 1 135 ? -16.207 -2.291 1.220 1.00 93.62 135 VAL A C 1
ATOM 1008 O O . VAL A 1 135 ? -16.700 -3.257 0.641 1.00 93.62 135 VAL A O 1
ATOM 1011 N N . LEU A 1 136 ? -15.972 -2.264 2.528 1.00 93.31 136 LEU A N 1
ATOM 1012 C CA . LEU A 1 136 ? -16.319 -3.327 3.461 1.00 93.31 136 LEU A CA 1
ATOM 1013 C C . LEU A 1 136 ? -17.403 -2.792 4.400 1.00 93.31 136 LEU A C 1
ATOM 1015 O O . LEU A 1 136 ? -17.190 -1.801 5.098 1.00 93.31 136 LEU A O 1
ATOM 1019 N N . THR A 1 137 ? -18.575 -3.425 4.397 1.00 95.31 137 THR A N 1
ATOM 1020 C CA . THR A 1 137 ? -19.705 -3.025 5.251 1.00 95.31 137 THR A CA 1
ATOM 1021 C C . THR A 1 137 ? -19.760 -3.938 6.464 1.00 95.31 137 THR A C 1
ATOM 1023 O O . THR A 1 137 ? -19.912 -5.142 6.298 1.00 95.31 137 THR A O 1
ATOM 1026 N N . GLY A 1 138 ? -19.615 -3.369 7.658 1.00 93.75 138 GLY A N 1
ATOM 1027 C CA . GLY A 1 138 ? -19.590 -4.078 8.932 1.00 93.75 138 GLY A CA 1
ATOM 1028 C C . GLY A 1 138 ? -20.905 -4.774 9.281 1.00 93.75 138 GLY A C 1
ATOM 1029 O O . GLY A 1 138 ? -21.962 -4.506 8.701 1.00 93.75 138 GLY A O 1
ATOM 1030 N N . GLY A 1 139 ? -20.828 -5.687 10.246 1.00 93.56 139 GLY A N 1
ATOM 1031 C CA . GLY A 1 139 ? -21.845 -6.709 10.479 1.00 93.56 139 GLY A CA 1
ATOM 1032 C C . GLY A 1 139 ? -21.598 -7.973 9.644 1.00 93.56 139 GLY A C 1
ATOM 1033 O O . GLY A 1 139 ? -20.602 -8.091 8.926 1.00 93.56 139 GLY A O 1
ATOM 1034 N N . GLY A 1 140 ? -22.503 -8.952 9.746 1.00 93.56 140 GLY A N 1
ATOM 1035 C CA . GLY A 1 140 ? -22.410 -10.211 8.996 1.00 93.56 140 GLY A CA 1
ATOM 1036 C C . GLY A 1 140 ? -21.058 -10.913 9.181 1.00 93.56 140 GLY A C 1
ATOM 1037 O O . GLY A 1 140 ? -20.613 -11.109 10.310 1.00 93.56 140 GLY A O 1
ATOM 1038 N N . LEU A 1 141 ? -20.392 -11.249 8.068 1.00 92.00 141 LEU A N 1
ATOM 103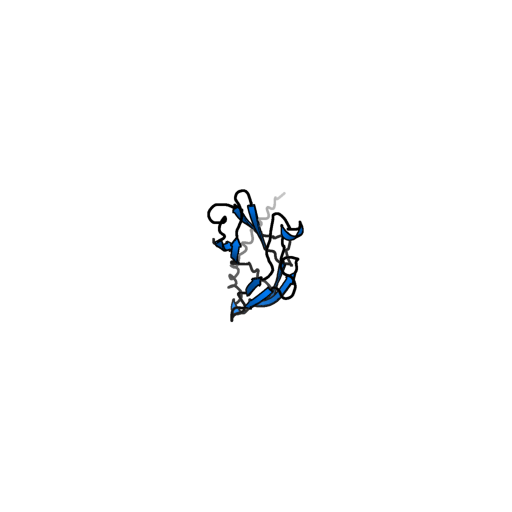9 C CA . LEU A 1 141 ? -19.070 -11.898 8.060 1.00 92.00 141 LEU A CA 1
ATOM 1040 C C . LEU A 1 141 ? -17.990 -11.094 8.802 1.00 92.00 141 LEU A C 1
ATOM 1042 O O . LEU A 1 141 ? -17.061 -11.680 9.343 1.00 92.00 141 LEU A O 1
ATOM 1046 N N . TRP A 1 142 ? -18.112 -9.766 8.853 1.00 95.19 142 TRP A N 1
ATOM 1047 C CA . TRP A 1 142 ? -17.121 -8.897 9.491 1.00 95.19 142 TRP A CA 1
ATOM 1048 C C . TRP A 1 142 ? -17.403 -8.658 10.973 1.00 95.19 142 TRP A C 1
ATOM 1050 O O . TRP A 1 142 ? -16.533 -8.137 11.664 1.00 95.19 142 TRP A O 1
ATOM 1060 N N . ALA A 1 143 ? -18.574 -9.047 11.487 1.00 94.31 143 ALA A N 1
ATOM 1061 C CA . ALA A 1 143 ? -18.912 -8.850 12.898 1.00 94.31 143 ALA A CA 1
ATOM 1062 C C . ALA A 1 143 ? -17.960 -9.621 13.829 1.00 94.31 143 ALA A C 1
ATOM 1064 O O . ALA A 1 143 ? -17.551 -9.108 14.865 1.00 94.31 143 ALA A O 1
ATOM 1065 N N . ALA A 1 144 ? -17.580 -10.840 13.431 1.00 93.44 144 ALA A N 1
ATOM 1066 C CA . ALA A 1 144 ? -16.644 -11.691 14.169 1.00 93.44 144 ALA A CA 1
ATOM 1067 C C . ALA A 1 144 ? -15.189 -11.568 13.684 1.00 93.44 144 ALA A C 1
ATOM 1069 O O . ALA A 1 144 ? -14.306 -12.204 14.251 1.00 93.44 144 ALA A O 1
ATOM 1070 N N . GLY A 1 145 ? -14.947 -10.754 12.654 1.00 94.69 145 GLY A N 1
ATOM 1071 C CA . GLY A 1 145 ? -13.643 -10.626 12.024 1.00 94.69 145 GLY A CA 1
ATOM 1072 C C . GLY A 1 145 ? -13.356 -11.701 10.981 1.00 94.69 145 GLY A C 1
ATOM 1073 O O . GLY A 1 145 ? -13.672 -12.872 11.170 1.00 94.69 145 GLY A O 1
ATOM 1074 N N . GLN A 1 146 ? -12.759 -11.302 9.859 1.00 95.81 146 GLN A N 1
ATOM 1075 C CA . GLN A 1 146 ? -12.465 -12.210 8.752 1.00 95.81 146 GLN A CA 1
ATOM 1076 C C . GLN A 1 146 ? -11.257 -11.716 7.948 1.00 95.81 146 GLN A C 1
ATOM 1078 O O . GLN A 1 146 ? -11.058 -10.510 7.761 1.00 95.81 146 GLN A O 1
ATOM 1083 N N . VAL A 1 147 ? -10.459 -12.660 7.448 1.00 95.88 147 VAL A N 1
ATOM 1084 C CA . VAL A 1 147 ? -9.400 -12.370 6.472 1.00 95.88 147 VAL A CA 1
ATOM 1085 C C . VAL A 1 147 ? -9.986 -12.192 5.076 1.00 95.88 147 VAL A C 1
ATOM 1087 O O . VAL A 1 147 ? -10.944 -12.861 4.694 1.00 95.88 147 VAL A O 1
ATOM 1090 N N . TYR A 1 148 ? -9.396 -11.308 4.286 1.00 93.25 148 TYR A N 1
ATOM 1091 C CA . TYR A 1 148 ? -9.806 -11.087 2.910 1.00 93.25 148 TYR A CA 1
ATOM 1092 C C . TYR A 1 148 ? -8.604 -10.958 1.993 1.00 93.25 148 TYR A C 1
ATOM 1094 O O . TYR A 1 148 ? -7.527 -10.517 2.393 1.00 93.25 148 TYR A O 1
ATOM 1102 N N . THR A 1 149 ? -8.823 -11.343 0.741 1.00 94.06 149 THR A N 1
ATOM 1103 C CA . THR A 1 149 ? -7.895 -11.089 -0.354 1.00 94.06 1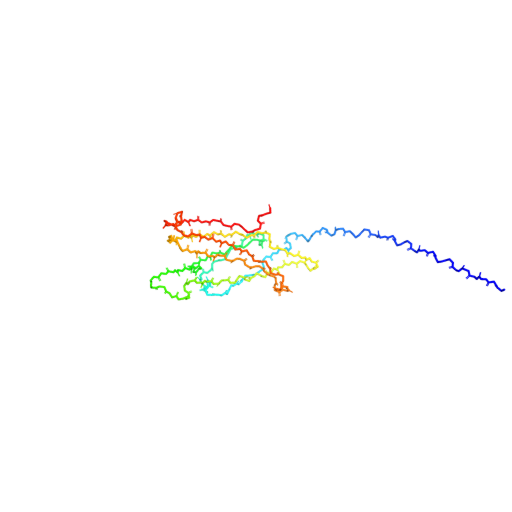49 THR A CA 1
ATOM 1104 C C . THR A 1 149 ? -8.627 -10.273 -1.401 1.00 94.06 149 THR A C 1
ATOM 1106 O O . THR A 1 149 ? -9.748 -10.611 -1.783 1.00 94.06 149 THR A O 1
ATOM 1109 N N . LYS A 1 150 ? -8.016 -9.181 -1.845 1.00 89.62 150 LYS A N 1
ATOM 1110 C CA . LYS A 1 150 ? -8.541 -8.334 -2.906 1.00 89.62 150 LYS A CA 1
ATOM 1111 C C . LYS A 1 150 ? -7.488 -8.203 -3.990 1.00 89.62 150 LYS A C 1
ATOM 1113 O O . LYS A 1 150 ? -6.427 -7.651 -3.735 1.00 89.62 150 LYS A O 1
ATOM 1118 N N . GLN A 1 151 ? -7.811 -8.668 -5.188 1.00 87.44 151 GLN A N 1
ATOM 1119 C CA . GLN A 1 151 ? -7.020 -8.369 -6.376 1.00 87.44 151 GLN A CA 1
ATOM 1120 C C . GLN A 1 151 ? -7.590 -7.158 -7.105 1.00 87.44 151 GLN A C 1
ATOM 1122 O O . GLN A 1 151 ? -8.802 -6.888 -7.079 1.00 87.44 151 GLN A O 1
ATOM 1127 N N . VAL A 1 152 ? -6.679 -6.396 -7.688 1.00 77.06 152 VAL A N 1
ATOM 1128 C CA . VAL A 1 152 ? -6.930 -5.169 -8.424 1.00 77.06 152 VAL A CA 1
ATOM 1129 C C . VAL A 1 152 ? -6.252 -5.332 -9.779 1.00 77.06 152 VAL A C 1
ATOM 1131 O O . VAL A 1 152 ? -5.040 -5.516 -9.812 1.00 77.06 152 VAL A O 1
ATOM 1134 N N . CYS A 1 153 ? -7.051 -5.211 -10.849 1.00 66.12 153 CYS A N 1
ATOM 1135 C CA . CYS A 1 153 ? -6.694 -5.403 -12.268 1.00 66.12 153 CYS A CA 1
ATOM 1136 C C . CYS A 1 153 ? -6.890 -6.815 -12.862 1.00 66.12 153 CYS A C 1
ATOM 1138 O O . CYS A 1 153 ? -6.306 -7.110 -13.901 1.00 66.12 153 CYS A O 1
ATOM 1140 N N . ASP A 1 154 ? -7.771 -7.641 -12.289 1.00 42.31 154 ASP A N 1
ATOM 1141 C CA . ASP A 1 154 ? -8.285 -8.824 -12.999 1.00 42.31 154 ASP A CA 1
ATOM 1142 C C . ASP A 1 154 ? -9.134 -8.347 -14.198 1.00 42.31 154 ASP A C 1
ATOM 1144 O O . ASP A 1 154 ? -10.101 -7.598 -14.008 1.00 42.31 154 ASP A O 1
ATOM 1148 N N . TYR A 1 155 ? -8.702 -8.681 -15.416 1.00 41.66 155 TYR A N 1
ATOM 1149 C CA . TYR A 1 155 ? -9.382 -8.350 -16.676 1.00 41.66 155 TYR A CA 1
ATOM 1150 C C . TYR A 1 155 ? -10.488 -9.360 -16.984 1.00 41.66 155 TYR A C 1
ATOM 1152 O O . TYR A 1 155 ? -10.224 -10.576 -16.860 1.00 41.66 155 TYR A O 1
#

Organism: NCBI:txid1191159